Protein AF-M3EPL9-F1 (afdb_monomer_lite)

Radius of gyration: 11.26 Å; chains: 1; bounding box: 30×17×27 Å

Organism: NCBI:txid1088540

Foldseek 3Di:
DQPLPDDDDDDLVNLVVSLVVLCVVLPCVVPVCSVVVNVSSVVSSVVVVVVVD

Secondary structure (DSSP, 8-state):
--TT-PPS---HHHHHHHHHHHHHHS-TTT-TTHHHHHHHHHHHHHHHHHHT-

Sequence (53 aa):
MDVLGFDTPCTLEELKKRFKELIKKYHPDINKDGLEMTQRIIASYNFLIMRMS

pLDDT: mean 75.28, std 10.85, range [44.62, 86.88]

InterPro domains:
  IPR001623 DnaJ domain [PF00226] (2-48)
  IPR001623 DnaJ domain [PR00625] (1-19)
  IPR001623 DnaJ domain [PR00625] (19-34)
  IPR001623 DnaJ domain [PS50076] (1-53)
  IPR001623 DnaJ domain [SM00271] (1-53)
  IPR001623 DnaJ domain [cd06257] (2-40)
  IPR036869 Chaperone J-domain superfamily [G3DSA:1.10.287.110] (1-52)
  IPR036869 Chaperone J-domain superfamily [SSF46565] (2-48)

Structure (mmCIF, N/CA/C/O backbone):
data_AF-M3EPL9-F1
#
_entry.id   AF-M3EPL9-F1
#
loop_
_atom_site.group_PDB
_atom_site.id
_atom_site.type_symbol
_atom_site.label_atom_id
_atom_site.label_alt_id
_atom_site.label_comp_id
_atom_site.label_asym_id
_atom_site.label_entity_id
_atom_site.label_seq_id
_atom_site.pdbx_PDB_ins_code
_atom_site.Cartn_x
_atom_site.Cartn_y
_atom_site.Cartn_z
_atom_site.occupancy
_atom_site.B_iso_or_equiv
_atom_site.auth_seq_id
_atom_site.auth_comp_id
_atom_site.auth_asym_id
_atom_site.auth_atom_id
_atom_site.pdbx_PDB_model_num
ATOM 1 N N . MET A 1 1 ? -8.576 -16.690 -0.358 1.00 44.62 1 MET A N 1
ATOM 2 C CA . MET A 1 1 ? -7.199 -16.179 -0.209 1.00 44.62 1 MET A CA 1
ATOM 3 C C . MET A 1 1 ? -7.112 -14.870 -0.964 1.00 44.62 1 MET A C 1
ATOM 5 O O . MET A 1 1 ? -7.194 -14.882 -2.184 1.00 44.62 1 MET A O 1
ATOM 9 N N . ASP A 1 2 ? -7.080 -13.755 -0.239 1.00 55.94 2 ASP A N 1
ATOM 10 C CA . ASP A 1 2 ? -6.942 -12.426 -0.838 1.00 55.94 2 ASP A CA 1
ATOM 11 C C . ASP A 1 2 ? -5.493 -12.230 -1.318 1.00 55.94 2 ASP A C 1
ATOM 13 O O . ASP A 1 2 ? -4.577 -12.809 -0.730 1.00 55.94 2 ASP A O 1
ATOM 17 N N . VAL A 1 3 ? -5.264 -11.435 -2.367 1.00 56.50 3 VAL A N 1
ATOM 18 C CA . VAL A 1 3 ? -3.929 -11.219 -2.982 1.00 56.50 3 VAL A CA 1
ATOM 19 C C . VAL A 1 3 ? -2.900 -10.715 -1.960 1.00 56.50 3 VAL A C 1
ATOM 21 O O . VAL A 1 3 ? -1.697 -10.915 -2.115 1.00 56.50 3 VAL A O 1
ATOM 24 N N . LEU A 1 4 ? -3.385 -10.089 -0.889 1.00 61.00 4 LEU A N 1
ATOM 25 C CA . LEU A 1 4 ? -2.582 -9.524 0.190 1.00 61.00 4 LEU A CA 1
ATOM 26 C C . LEU A 1 4 ? -2.399 -10.472 1.389 1.00 61.00 4 LEU A C 1
ATOM 28 O O . LEU A 1 4 ? -1.664 -10.136 2.313 1.00 61.00 4 LEU A O 1
ATOM 32 N N . GLY A 1 5 ? -3.015 -11.659 1.362 1.00 58.75 5 GLY A N 1
ATOM 33 C CA . GLY A 1 5 ? -2.815 -12.708 2.365 1.00 58.75 5 GLY A CA 1
ATOM 34 C C . GLY A 1 5 ? -3.339 -12.374 3.763 1.00 58.75 5 GLY A C 1
ATOM 35 O O . GLY A 1 5 ? -2.890 -12.981 4.729 1.00 58.75 5 GLY A O 1
ATOM 36 N N . PHE A 1 6 ? -4.254 -11.411 3.889 1.00 57.53 6 PHE A N 1
ATOM 37 C CA . PHE A 1 6 ? -4.812 -11.033 5.182 1.00 57.53 6 PHE A CA 1
ATOM 38 C C . PHE A 1 6 ? -6.020 -11.897 5.554 1.00 57.53 6 PHE A C 1
ATOM 40 O O . PHE A 1 6 ? -7.034 -11.894 4.855 1.00 57.53 6 PHE A O 1
ATOM 47 N N . ASP A 1 7 ? -5.905 -12.589 6.687 1.00 53.41 7 ASP A N 1
ATOM 48 C CA . ASP A 1 7 ? -7.034 -13.043 7.498 1.00 53.41 7 ASP A CA 1
ATOM 49 C C . ASP A 1 7 ? -7.511 -11.833 8.321 1.00 53.41 7 ASP A C 1
ATOM 51 O O . ASP A 1 7 ? -6.718 -11.143 8.964 1.00 53.41 7 ASP A O 1
ATOM 55 N N . THR A 1 8 ? -8.791 -11.487 8.226 1.00 53.59 8 THR A N 1
ATOM 56 C CA . THR A 1 8 ? -9.397 -10.371 8.974 1.0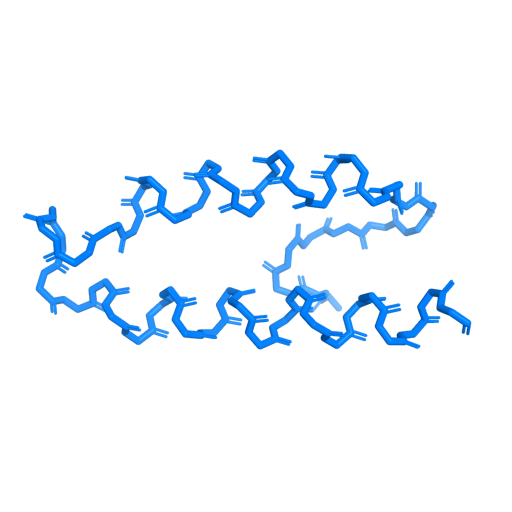0 53.59 8 THR A CA 1
ATOM 57 C C . THR A 1 8 ? -9.208 -10.529 10.493 1.00 53.59 8 THR A C 1
ATOM 59 O O . THR A 1 8 ? -9.311 -11.655 10.974 1.00 53.59 8 THR A O 1
ATOM 62 N N . PRO A 1 9 ? -9.023 -9.440 11.276 1.00 56.62 9 PRO A N 1
ATOM 63 C CA . PRO A 1 9 ? -9.195 -8.031 10.922 1.00 56.62 9 PRO A CA 1
ATOM 64 C C . PRO A 1 9 ? -7.857 -7.340 10.625 1.00 56.62 9 PRO A C 1
ATOM 66 O O . PRO A 1 9 ? -7.041 -7.101 11.511 1.00 56.62 9 PRO A O 1
ATOM 69 N N . CYS A 1 10 ? -7.648 -6.965 9.366 1.00 64.56 10 CYS A N 1
ATOM 70 C CA . CYS A 1 10 ? -6.516 -6.133 8.989 1.00 64.56 10 CYS A CA 1
ATOM 71 C C . CYS A 1 10 ? -6.932 -4.656 9.039 1.00 64.56 10 CYS A C 1
ATOM 73 O O . CYS A 1 10 ? -7.966 -4.293 8.486 1.00 64.56 10 CYS A O 1
ATOM 75 N N . THR A 1 11 ? -6.175 -3.798 9.720 1.00 74.75 11 THR A N 1
ATOM 76 C CA . THR A 1 11 ? -6.463 -2.358 9.775 1.00 74.75 11 THR A CA 1
ATOM 77 C C . THR A 1 11 ? -5.995 -1.653 8.501 1.00 74.75 11 THR A C 1
ATOM 79 O O . THR A 1 11 ? -5.049 -2.082 7.838 1.00 74.75 11 THR A O 1
ATOM 82 N N . LEU A 1 12 ? -6.624 -0.517 8.170 1.00 77.44 12 LEU A N 1
ATOM 83 C CA . LEU A 1 12 ? -6.231 0.330 7.031 1.00 77.44 12 LEU A CA 1
ATOM 84 C C . LEU A 1 12 ? -4.741 0.709 7.059 1.00 77.44 12 LEU A C 1
ATOM 86 O O . LEU A 1 12 ? -4.120 0.893 6.012 1.00 77.44 12 LEU A O 1
ATOM 90 N N . GLU A 1 13 ? -4.165 0.825 8.253 1.00 80.12 13 GLU A N 1
ATOM 91 C CA . GLU A 1 13 ? -2.749 1.117 8.463 1.00 80.12 13 GLU A CA 1
ATOM 92 C C . GLU A 1 13 ? -1.847 -0.025 7.982 1.00 80.12 13 GLU A C 1
ATOM 94 O O . GLU A 1 13 ? -0.919 0.214 7.205 1.00 80.12 13 GLU A O 1
ATOM 99 N N . GLU A 1 14 ? -2.156 -1.266 8.361 1.00 80.31 14 GLU A N 1
ATOM 100 C CA . GLU A 1 14 ? -1.415 -2.454 7.922 1.00 80.31 14 GLU A CA 1
ATOM 101 C C . GLU A 1 14 ? -1.587 -2.691 6.420 1.00 80.31 14 GLU A C 1
ATOM 103 O O . GLU A 1 14 ? -0.612 -2.963 5.712 1.00 80.31 14 GLU A O 1
ATOM 108 N N . LEU A 1 15 ? -2.797 -2.466 5.901 1.00 80.00 15 LEU A N 1
ATOM 109 C CA . LEU A 1 15 ? -3.082 -2.531 4.473 1.00 80.00 15 LEU A CA 1
ATOM 110 C C . LEU A 1 15 ? -2.218 -1.527 3.683 1.00 80.00 15 LEU A C 1
ATOM 112 O O . LEU A 1 15 ? -1.581 -1.900 2.694 1.00 80.00 15 LEU A O 1
ATOM 116 N N . LYS A 1 16 ? -2.128 -0.269 4.140 1.00 82.25 16 LYS A N 1
ATOM 117 C CA . LYS A 1 16 ? -1.269 0.769 3.533 1.00 82.25 16 LYS A CA 1
ATOM 118 C C . LYS A 1 16 ? 0.210 0.421 3.617 1.00 82.25 16 LYS A C 1
ATOM 120 O O . LYS A 1 16 ? 0.954 0.652 2.661 1.00 82.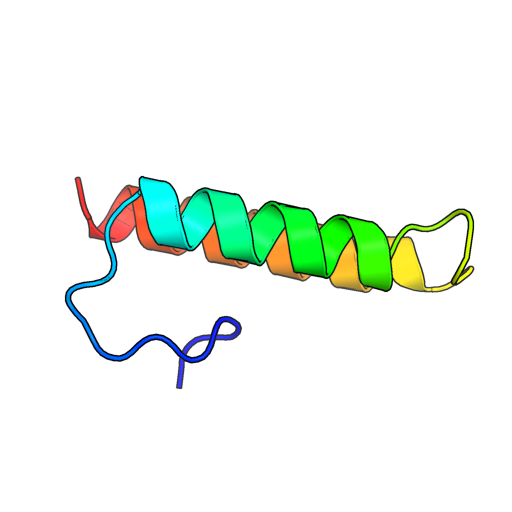25 16 LYS A O 1
ATOM 125 N N . LYS A 1 17 ? 0.650 -0.118 4.752 1.00 85.62 17 LYS A N 1
ATOM 126 C CA . LYS A 1 17 ? 2.046 -0.498 4.979 1.00 85.62 17 LYS A CA 1
ATOM 127 C C . LYS A 1 17 ? 2.457 -1.614 4.021 1.00 85.62 17 LYS A C 1
ATOM 129 O O . LYS A 1 17 ? 3.441 -1.459 3.298 1.00 85.62 17 LYS A O 1
ATOM 134 N N . ARG A 1 18 ? 1.639 -2.667 3.919 1.00 82.25 18 ARG A N 1
ATOM 135 C CA . ARG A 1 18 ? 1.866 -3.799 3.011 1.00 82.25 18 ARG A CA 1
ATOM 136 C C . ARG A 1 18 ? 1.794 -3.394 1.546 1.00 82.25 18 ARG A C 1
ATOM 138 O O . ARG A 1 18 ? 2.656 -3.784 0.762 1.00 82.25 18 ARG A O 1
ATOM 145 N N . PHE A 1 19 ? 0.816 -2.560 1.193 1.00 84.19 19 PHE A N 1
ATOM 146 C CA . PHE A 1 19 ? 0.710 -1.953 -0.130 1.00 84.19 19 PHE A CA 1
ATOM 147 C C . PHE A 1 19 ? 2.009 -1.231 -0.504 1.00 84.19 19 PHE A C 1
ATOM 149 O O . PHE A 1 19 ? 2.595 -1.511 -1.545 1.00 84.19 19 PHE A O 1
ATOM 156 N N . LYS A 1 20 ? 2.523 -0.367 0.377 1.00 85.12 20 LYS A N 1
ATOM 157 C CA . LYS A 1 20 ? 3.752 0.396 0.127 1.00 85.12 20 LYS A CA 1
ATOM 158 C C . LYS A 1 20 ? 4.981 -0.504 -0.034 1.00 85.12 20 LYS A C 1
ATOM 160 O O . LYS A 1 20 ? 5.805 -0.242 -0.908 1.00 85.12 20 LYS A O 1
ATOM 165 N N . GLU A 1 21 ? 5.100 -1.567 0.762 1.00 85.88 21 GLU A N 1
ATOM 166 C CA . GLU A 1 21 ? 6.172 -2.559 0.608 1.00 85.88 21 GLU A CA 1
ATOM 167 C C . GLU A 1 21 ? 6.094 -3.293 -0.735 1.00 85.88 21 GLU A C 1
ATOM 169 O O . GLU A 1 21 ? 7.107 -3.437 -1.422 1.00 85.88 21 GLU A O 1
ATOM 174 N N . LEU A 1 22 ? 4.894 -3.720 -1.131 1.00 82.75 22 LEU A N 1
ATOM 175 C CA . LEU A 1 22 ? 4.666 -4.429 -2.387 1.00 82.75 22 LEU A CA 1
ATOM 176 C C . LEU A 1 22 ? 4.918 -3.526 -3.595 1.00 82.75 22 LEU A C 1
ATOM 178 O O . LEU A 1 22 ? 5.634 -3.932 -4.503 1.00 82.75 22 LEU A O 1
ATOM 182 N N . ILE A 1 23 ? 4.427 -2.285 -3.588 1.00 83.44 23 ILE A N 1
ATOM 183 C CA . ILE A 1 23 ? 4.712 -1.316 -4.655 1.00 83.44 23 ILE A CA 1
ATOM 184 C C . ILE A 1 23 ? 6.213 -1.054 -4.766 1.00 83.44 23 ILE A C 1
ATOM 186 O O . ILE A 1 23 ? 6.735 -1.011 -5.873 1.00 83.44 23 ILE A O 1
ATOM 190 N N . LYS A 1 24 ? 6.930 -0.925 -3.644 1.00 83.62 24 LYS A N 1
ATOM 191 C CA . LYS A 1 24 ? 8.383 -0.709 -3.664 1.00 83.62 24 LYS A CA 1
ATOM 192 C C . LYS A 1 24 ? 9.143 -1.931 -4.194 1.00 83.62 24 LYS A C 1
ATOM 194 O O . LYS A 1 24 ? 10.163 -1.771 -4.854 1.00 83.62 24 LYS A O 1
ATOM 199 N N . LYS A 1 25 ? 8.641 -3.141 -3.931 1.00 81.50 25 LYS A N 1
ATOM 200 C CA . LYS A 1 25 ? 9.224 -4.407 -4.404 1.00 81.50 25 LYS A CA 1
ATOM 201 C C . LYS A 1 25 ? 8.941 -4.675 -5.885 1.00 81.50 25 LYS A C 1
ATOM 203 O O . LYS A 1 25 ? 9.812 -5.162 -6.598 1.00 81.50 25 LYS A O 1
ATOM 208 N N . TYR A 1 26 ? 7.739 -4.340 -6.337 1.00 79.81 26 TYR A N 1
ATOM 209 C CA . TYR A 1 26 ? 7.264 -4.559 -7.702 1.00 79.81 26 TYR A CA 1
ATOM 210 C C . TYR A 1 26 ? 7.275 -3.279 -8.543 1.00 79.81 26 TYR A C 1
ATOM 212 O O . TYR A 1 26 ? 6.591 -3.208 -9.556 1.00 79.81 26 TYR A O 1
ATOM 220 N N . HIS A 1 27 ? 8.032 -2.258 -8.137 1.00 78.44 27 HIS A N 1
ATOM 221 C CA . HIS A 1 27 ? 8.042 -0.972 -8.825 1.00 78.44 27 HIS A CA 1
ATOM 222 C C . HIS A 1 27 ? 8.487 -1.147 -10.291 1.00 78.44 27 HIS A C 1
ATOM 224 O O . HIS A 1 27 ? 9.460 -1.871 -10.530 1.00 78.44 27 HIS A O 1
ATOM 230 N N . PRO A 1 28 ? 7.831 -0.482 -11.265 1.00 76.94 28 PRO A N 1
ATOM 231 C CA . PRO A 1 28 ? 8.135 -0.622 -12.694 1.00 76.94 28 PRO A CA 1
ATOM 232 C C . PRO A 1 28 ? 9.586 -0.267 -13.066 1.00 76.94 28 PRO A C 1
ATOM 234 O O . PRO A 1 28 ? 10.119 -0.747 -14.060 1.00 76.94 28 PRO A O 1
ATOM 237 N N . ASP A 1 29 ? 10.234 0.553 -12.237 1.00 79.12 29 ASP A N 1
ATOM 238 C CA . ASP A 1 29 ? 11.646 0.946 -12.375 1.00 79.12 29 ASP A CA 1
ATOM 239 C C . ASP A 1 29 ? 12.616 -0.219 -12.096 1.00 79.12 29 ASP A C 1
ATOM 241 O O . ASP A 1 29 ? 13.710 -0.274 -12.645 1.00 79.12 29 ASP A O 1
ATOM 245 N N . ILE A 1 30 ? 12.193 -1.189 -11.275 1.00 77.62 30 ILE A N 1
ATOM 246 C CA . ILE A 1 30 ? 12.984 -2.377 -10.912 1.00 77.62 30 ILE A CA 1
ATOM 247 C C . ILE A 1 30 ? 12.534 -3.596 -11.730 1.00 77.62 30 ILE A C 1
ATOM 249 O O . ILE A 1 30 ? 13.348 -4.434 -12.110 1.00 77.62 30 ILE A O 1
ATOM 253 N N . ASN A 1 31 ? 11.235 -3.698 -12.026 1.00 73.06 31 ASN A N 1
ATOM 254 C CA . ASN A 1 31 ? 10.654 -4.755 -12.846 1.00 73.06 31 ASN A CA 1
ATOM 255 C C . ASN A 1 31 ? 9.913 -4.130 -14.024 1.00 73.06 31 ASN A C 1
ATOM 257 O O . ASN A 1 31 ? 8.893 -3.489 -13.813 1.00 73.06 31 ASN A O 1
ATOM 261 N N . LYS A 1 32 ? 10.338 -4.386 -15.265 1.00 68.56 32 LYS A N 1
ATOM 262 C CA . LYS A 1 32 ? 9.603 -3.927 -16.462 1.00 68.56 32 LYS A CA 1
ATOM 263 C C . LYS A 1 32 ? 8.139 -4.408 -16.500 1.00 68.56 32 LYS A C 1
ATOM 265 O O . LYS A 1 32 ? 7.288 -3.694 -17.011 1.00 68.56 32 LYS A O 1
ATOM 270 N N . ASP A 1 33 ? 7.853 -5.552 -15.877 1.00 70.31 33 ASP A N 1
ATOM 271 C CA . ASP A 1 33 ? 6.511 -6.136 -15.682 1.00 70.31 33 ASP A CA 1
ATOM 272 C C . ASP A 1 33 ? 5.824 -5.703 -14.369 1.00 70.31 33 ASP A C 1
ATOM 274 O O . ASP A 1 33 ? 4.706 -6.099 -14.033 1.00 70.31 33 ASP A O 1
ATOM 278 N N . GLY A 1 34 ? 6.496 -4.862 -13.585 1.00 71.56 34 GLY A N 1
ATOM 279 C CA . GLY A 1 34 ? 6.021 -4.366 -12.300 1.00 71.56 34 GLY A CA 1
ATOM 280 C C . GLY A 1 34 ? 4.739 -3.543 -12.412 1.00 71.56 34 GLY A C 1
ATOM 281 O O . GLY A 1 34 ? 3.979 -3.440 -11.451 1.00 71.56 34 GLY A O 1
ATOM 282 N N . LEU A 1 35 ? 4.445 -3.004 -13.596 1.00 78.81 35 LEU A N 1
ATOM 283 C CA . LEU A 1 35 ? 3.244 -2.216 -13.855 1.00 78.81 35 LEU A CA 1
ATOM 284 C C . LEU A 1 35 ? 1.953 -3.040 -13.686 1.00 78.81 35 LEU A C 1
ATOM 286 O O . LEU A 1 35 ? 0.997 -2.566 -13.074 1.00 78.81 35 LEU A O 1
ATOM 290 N N . GLU A 1 36 ? 1.925 -4.284 -14.173 1.00 83.50 36 GLU A N 1
ATOM 291 C CA . GLU A 1 36 ? 0.752 -5.158 -14.028 1.00 83.50 36 GLU A CA 1
ATOM 292 C C . GLU A 1 36 ? 0.576 -5.630 -12.583 1.00 83.50 36 GLU A C 1
ATOM 294 O O . GLU A 1 36 ? -0.539 -5.641 -12.048 1.00 83.50 36 GLU A O 1
ATOM 299 N N . MET A 1 37 ? 1.680 -5.967 -11.908 1.00 81.12 37 MET A N 1
ATOM 300 C CA . MET A 1 37 ? 1.627 -6.366 -10.501 1.00 81.12 37 MET A CA 1
ATOM 301 C C . MET A 1 37 ? 1.179 -5.212 -9.608 1.00 81.12 37 MET A C 1
ATOM 303 O O . MET A 1 37 ? 0.293 -5.398 -8.775 1.00 81.12 37 MET A O 1
ATOM 307 N N . THR A 1 38 ? 1.732 -4.012 -9.799 1.00 83.19 38 THR A N 1
ATOM 308 C CA . THR A 1 38 ? 1.330 -2.826 -9.030 1.00 83.19 38 THR A CA 1
ATOM 309 C C . THR A 1 38 ? -0.142 -2.487 -9.249 1.00 83.19 38 THR A C 1
ATOM 311 O O . THR A 1 38 ? -0.842 -2.247 -8.267 1.00 83.19 38 THR A O 1
ATOM 314 N N . GLN A 1 39 ? -0.661 -2.578 -10.478 1.00 85.25 39 GLN A N 1
ATOM 315 C CA . GLN A 1 39 ? -2.097 -2.417 -10.740 1.00 85.25 39 GLN A CA 1
ATOM 316 C C . GLN A 1 39 ? -2.956 -3.454 -10.006 1.00 85.25 39 GLN A C 1
ATOM 318 O O . GLN 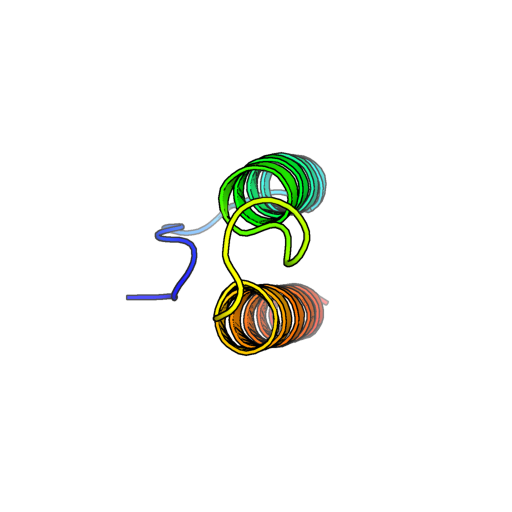A 1 39 ? -3.940 -3.081 -9.364 1.00 85.25 39 GLN A O 1
ATOM 323 N N . ARG A 1 40 ? -2.574 -4.738 -10.021 1.00 84.81 40 ARG A N 1
ATOM 324 C CA . ARG A 1 40 ? -3.280 -5.784 -9.255 1.00 84.81 40 ARG A CA 1
ATOM 325 C C . ARG A 1 40 ? -3.262 -5.520 -7.751 1.00 84.81 40 ARG A C 1
ATOM 327 O O . ARG A 1 40 ? -4.276 -5.728 -7.082 1.00 84.81 40 ARG A O 1
ATOM 334 N N . ILE A 1 41 ? -2.138 -5.037 -7.225 1.00 84.38 41 ILE A N 1
ATOM 335 C CA . ILE A 1 41 ? -1.986 -4.672 -5.812 1.00 84.38 41 ILE A CA 1
ATOM 336 C C . ILE A 1 41 ? -2.910 -3.489 -5.460 1.00 84.38 41 ILE A C 1
ATOM 338 O O . ILE A 1 41 ? -3.607 -3.550 -4.447 1.00 84.38 41 ILE A O 1
ATOM 342 N N . ILE A 1 42 ? -2.979 -2.454 -6.308 1.00 83.69 42 ILE A N 1
ATOM 343 C CA . ILE A 1 42 ? -3.877 -1.293 -6.134 1.00 83.69 42 ILE A CA 1
ATOM 344 C C . ILE A 1 42 ? -5.349 -1.716 -6.191 1.00 83.69 42 ILE A C 1
ATOM 346 O O . ILE A 1 42 ? -6.143 -1.309 -5.343 1.00 83.69 42 ILE A O 1
ATOM 350 N N . ALA A 1 43 ? -5.719 -2.552 -7.162 1.00 86.88 43 ALA A N 1
ATOM 351 C CA . ALA A 1 43 ? -7.087 -3.041 -7.310 1.00 86.88 43 ALA A CA 1
ATOM 352 C C . ALA A 1 43 ? -7.532 -3.854 -6.084 1.00 86.88 43 ALA A C 1
ATOM 354 O O . ALA A 1 43 ? -8.615 -3.622 -5.548 1.00 86.88 43 ALA A O 1
ATOM 355 N N . SER A 1 44 ? -6.665 -4.744 -5.593 1.00 83.69 44 SER A N 1
ATOM 356 C CA . SER A 1 44 ? -6.931 -5.548 -4.391 1.00 83.69 44 SER A CA 1
ATOM 357 C C . SER A 1 44 ? -7.051 -4.670 -3.140 1.00 83.69 44 SER A C 1
ATOM 359 O O . SER A 1 44 ? -7.954 -4.863 -2.330 1.00 83.69 44 SER A O 1
ATOM 361 N N . TYR A 1 45 ? -6.192 -3.653 -3.015 1.00 83.75 45 TYR A N 1
ATOM 362 C CA . TYR A 1 45 ? -6.248 -2.666 -1.934 1.00 83.75 45 TYR A CA 1
ATOM 363 C C . TYR A 1 45 ? -7.581 -1.903 -1.915 1.00 83.75 45 TYR A C 1
ATOM 365 O O . TYR A 1 45 ? -8.239 -1.841 -0.877 1.00 83.75 45 TYR A O 1
ATOM 373 N N . ASN A 1 46 ? -8.014 -1.368 -3.062 1.00 84.25 46 ASN A N 1
ATOM 374 C CA . ASN A 1 46 ? -9.288 -0.651 -3.167 1.00 84.25 46 ASN A CA 1
ATOM 375 C C . ASN A 1 46 ? -10.483 -1.560 -2.864 1.00 84.25 46 ASN A C 1
ATOM 377 O O . ASN A 1 46 ? -11.410 -1.139 -2.174 1.00 84.25 46 ASN A O 1
ATOM 381 N N . PHE A 1 47 ? -10.449 -2.810 -3.330 1.00 83.25 47 PHE A N 1
ATOM 382 C CA . PHE A 1 47 ? -11.505 -3.783 -3.059 1.00 83.25 47 PHE A CA 1
ATOM 383 C C . PHE A 1 47 ? -11.629 -4.104 -1.562 1.00 83.25 47 PHE A C 1
ATOM 385 O O . PHE A 1 47 ? -12.738 -4.168 -1.035 1.00 83.25 47 PHE A O 1
ATOM 392 N N . LEU A 1 48 ? -10.503 -4.262 -0.860 1.00 77.50 48 LEU A N 1
ATOM 393 C CA . LEU A 1 48 ? -10.48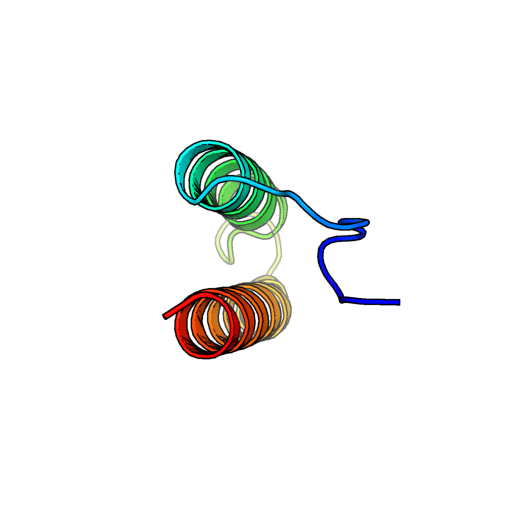9 -4.489 0.588 1.00 77.50 48 LEU A CA 1
ATOM 394 C C . LEU A 1 48 ? -10.971 -3.269 1.374 1.00 77.50 48 LEU A C 1
ATOM 396 O O . LEU A 1 48 ? -11.782 -3.436 2.281 1.00 77.50 48 LEU A O 1
ATOM 400 N N . ILE A 1 49 ? -10.537 -2.058 1.004 1.00 79.00 49 ILE A N 1
ATOM 401 C CA . ILE A 1 49 ? -11.043 -0.816 1.614 1.00 79.00 49 ILE A CA 1
ATOM 402 C C . ILE A 1 49 ? -12.556 -0.699 1.448 1.00 79.00 49 ILE A C 1
ATOM 404 O O . ILE A 1 49 ? -13.249 -0.372 2.408 1.00 79.00 49 ILE A O 1
ATOM 408 N N . MET A 1 50 ? -13.065 -0.991 0.251 1.00 80.12 50 MET A N 1
ATOM 409 C CA . MET A 1 50 ? -14.495 -0.927 -0.035 1.00 80.12 50 MET A CA 1
ATOM 410 C C . MET A 1 50 ? -15.289 -1.969 0.762 1.00 80.12 50 MET A C 1
ATOM 412 O O . MET A 1 50 ? -16.391 -1.673 1.202 1.00 80.12 50 MET A O 1
ATOM 416 N N . ARG A 1 51 ? -14.731 -3.167 0.983 1.00 75.31 51 ARG A N 1
ATOM 417 C CA . ARG A 1 51 ? -15.352 -4.211 1.820 1.00 75.31 51 ARG A CA 1
ATOM 418 C C . ARG A 1 51 ? -15.292 -3.929 3.324 1.00 75.31 51 ARG A C 1
ATOM 420 O O . ARG A 1 51 ? -16.019 -4.573 4.072 1.00 75.31 51 ARG A O 1
ATOM 427 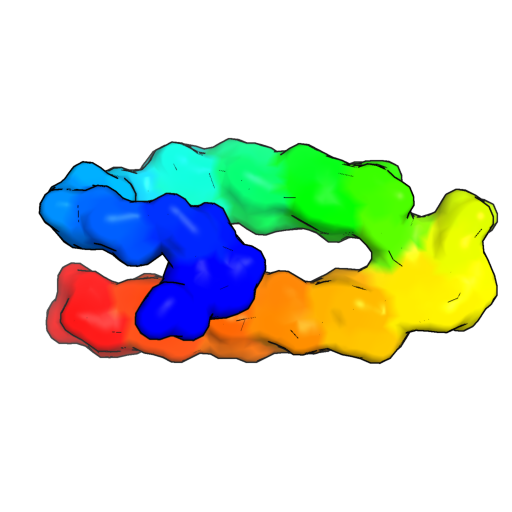N N . MET A 1 52 ? -14.381 -3.061 3.760 1.00 68.94 52 MET A N 1
ATOM 428 C CA . MET A 1 52 ? -14.200 -2.668 5.161 1.00 68.94 52 MET A CA 1
ATOM 429 C C . MET A 1 52 ? -14.963 -1.386 5.537 1.00 68.94 52 MET A C 1
ATOM 431 O O . MET A 1 52 ? -14.923 -1.014 6.709 1.00 68.94 52 MET A O 1
ATOM 435 N N . SER A 1 53 ? -15.611 -0.712 4.573 1.00 55.16 53 SER A N 1
ATOM 436 C CA . SER A 1 53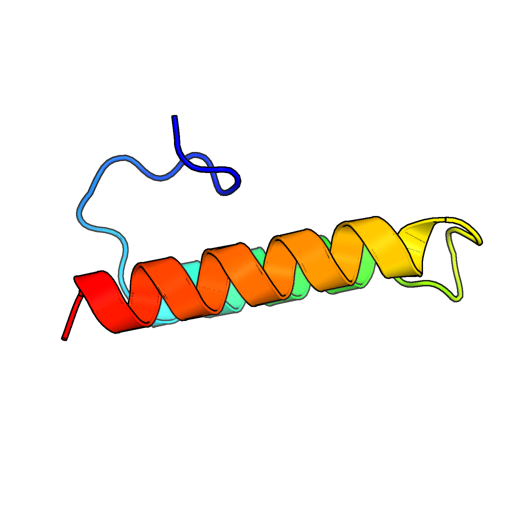 ? -16.505 0.438 4.811 1.00 55.16 53 SER A CA 1
ATOM 437 C C . SER A 1 53 ? -17.947 0.019 5.059 1.00 55.16 53 SER A C 1
ATOM 439 O O . SER A 1 53 ? -18.366 -1.017 4.497 1.00 55.16 53 SER A O 1
#